Protein AF-A0A444IPN3-F1 (afdb_monomer_lite)

pLDDT: mean 96.81, std 4.92, range [67.38, 98.69]

Secondary structure (DSSP, 8-state):
-TT-------TTS-PPPPHHHHHHHHHHHHHHHHHHHHH--

Organism: NCBI:txid1859130

Radius of gyration: 13.39 Å; chains: 1; bounding box: 29×15×36 Å

Structure (mmCIF, N/CA/C/O backbone):
data_AF-A0A444IPN3-F1
#
_entry.id   AF-A0A444IPN3-F1
#
loop_
_atom_site.group_PDB
_atom_site.id
_atom_site.type_symbol
_atom_site.label_atom_id
_atom_site.label_alt_id
_atom_site.label_comp_id
_atom_site.label_asym_id
_atom_site.label_entity_id
_atom_site.label_seq_id
_atom_site.pdbx_PDB_ins_code
_atom_site.Cartn_x
_atom_site.Cartn_y
_atom_site.Cartn_z
_atom_site.occupancy
_atom_site.B_iso_or_equiv
_atom_site.auth_seq_id
_atom_site.auth_comp_id
_atom_site.auth_asym_id
_atom_site.auth_atom_id
_atom_site.pdbx_PDB_model_num
ATOM 1 N N . SER A 1 1 ? 6.928 0.215 0.969 1.00 89.56 1 SER A N 1
ATOM 2 C CA . SER A 1 1 ? 7.824 0.797 1.994 1.00 89.56 1 SER A CA 1
ATOM 3 C C . SER A 1 1 ? 7.077 0.805 3.331 1.00 89.56 1 SER A C 1
ATOM 5 O O . SER A 1 1 ? 5.888 0.492 3.315 1.00 89.56 1 SER A O 1
ATOM 7 N N . PRO A 1 2 ? 7.687 1.151 4.483 1.00 93.94 2 PRO A N 1
ATOM 8 C CA . PRO A 1 2 ? 6.917 1.297 5.725 1.00 93.94 2 PRO A CA 1
ATOM 9 C C . PRO A 1 2 ? 5.878 2.432 5.667 1.00 93.94 2 PRO A C 1
ATOM 11 O O . PRO A 1 2 ? 4.948 2.442 6.463 1.00 93.94 2 PRO A O 1
ATOM 14 N N . TYR A 1 3 ? 6.001 3.364 4.716 1.00 96.06 3 TYR A N 1
ATOM 15 C CA . TYR A 1 3 ? 5.091 4.504 4.563 1.00 96.06 3 TYR A CA 1
ATOM 16 C C . TYR A 1 3 ? 3.871 4.212 3.675 1.00 96.06 3 TYR A C 1
ATOM 18 O O . TYR A 1 3 ? 2.966 5.035 3.586 1.00 96.06 3 TYR A O 1
ATOM 26 N N . GLY A 1 4 ? 3.838 3.058 3.003 1.00 97.12 4 GLY A N 1
ATOM 27 C CA . GLY A 1 4 ? 2.750 2.673 2.107 1.00 97.12 4 GLY A CA 1
ATOM 28 C C . GLY A 1 4 ? 3.191 1.730 0.990 1.00 97.12 4 GLY A C 1
ATOM 29 O O . GLY A 1 4 ? 4.389 1.558 0.719 1.00 97.12 4 GLY A O 1
ATOM 30 N N . ALA A 1 5 ? 2.210 1.103 0.341 1.00 97.56 5 ALA A N 1
ATOM 31 C CA . ALA A 1 5 ? 2.421 0.387 -0.904 1.00 97.56 5 ALA A CA 1
ATOM 32 C C . ALA A 1 5 ? 2.740 1.390 -2.020 1.00 97.56 5 ALA A C 1
ATOM 34 O O . ALA A 1 5 ? 2.197 2.492 -2.078 1.00 97.56 5 ALA A O 1
ATOM 35 N N . SER A 1 6 ? 3.654 1.002 -2.897 1.00 97.25 6 SER A N 1
ATOM 36 C CA . SER A 1 6 ? 4.116 1.812 -4.018 1.00 97.25 6 SER A CA 1
ATOM 37 C C . SER A 1 6 ? 4.404 0.899 -5.201 1.00 97.25 6 SER A C 1
ATOM 39 O O . SER A 1 6 ? 4.679 -0.284 -5.002 1.00 97.25 6 SER A O 1
ATOM 41 N N . VAL A 1 7 ? 4.375 1.455 -6.410 1.00 97.31 7 VAL A N 1
ATOM 42 C CA . VAL A 1 7 ? 4.638 0.728 -7.658 1.00 97.31 7 VAL A CA 1
ATOM 43 C C . VAL A 1 7 ? 5.801 1.378 -8.397 1.00 97.31 7 VAL A C 1
ATOM 45 O O . VAL A 1 7 ? 5.902 2.604 -8.435 1.00 97.31 7 VAL A O 1
ATOM 48 N N . ILE A 1 8 ? 6.658 0.568 -9.016 1.00 97.00 8 ILE A N 1
ATOM 49 C CA . ILE A 1 8 ? 7.656 1.042 -9.981 1.00 97.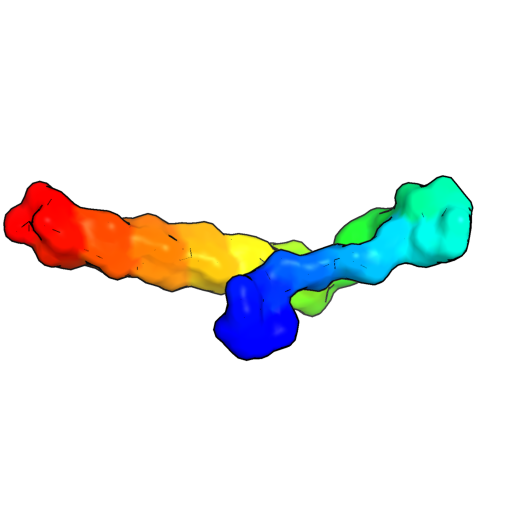00 8 ILE A CA 1
ATOM 50 C C . ILE A 1 8 ? 7.036 1.018 -11.383 1.00 97.00 8 ILE A C 1
ATOM 52 O O . ILE A 1 8 ? 6.789 -0.054 -11.928 1.00 97.00 8 ILE A O 1
ATOM 56 N N . ALA A 1 9 ? 6.817 2.185 -11.989 1.00 97.62 9 ALA A N 1
ATOM 57 C CA . ALA A 1 9 ? 6.187 2.285 -13.313 1.00 97.62 9 ALA A CA 1
ATOM 58 C C . ALA A 1 9 ? 7.158 2.070 -14.497 1.00 97.62 9 ALA A C 1
ATOM 60 O O . ALA A 1 9 ? 6.727 1.934 -15.636 1.00 97.62 9 ALA A O 1
ATOM 61 N N . GLY A 1 10 ? 8.470 2.005 -14.247 1.00 95.88 10 GLY A N 1
ATOM 62 C CA . GLY A 1 10 ? 9.482 2.051 -15.311 1.00 95.88 10 GLY A CA 1
ATOM 63 C C . GLY A 1 10 ? 9.709 3.478 -15.824 1.00 95.88 10 GLY A C 1
ATOM 64 O O . GLY A 1 10 ? 8.959 4.394 -15.494 1.00 95.88 10 GLY A O 1
ATOM 65 N N . SER A 1 11 ? 10.776 3.691 -16.596 1.00 97.00 11 SER A N 1
ATOM 66 C CA . SER A 1 11 ? 11.172 5.026 -17.078 1.00 97.00 11 SER A CA 1
ATOM 67 C C . SER A 1 11 ? 10.187 5.641 -18.076 1.00 97.00 11 SER A C 1
ATOM 69 O O . SER A 1 11 ? 10.134 6.858 -18.208 1.00 97.00 11 SER A O 1
ATOM 71 N N . ASP A 1 12 ? 9.422 4.805 -18.773 1.00 97.06 12 ASP A N 1
ATOM 72 C CA . ASP A 1 12 ? 8.401 5.178 -19.756 1.00 97.06 12 ASP A CA 1
ATOM 73 C C . ASP A 1 12 ? 6.966 4.955 -19.240 1.00 97.06 12 ASP A C 1
ATOM 75 O O . ASP A 1 12 ? 6.002 5.172 -19.968 1.00 97.06 12 ASP A O 1
ATOM 79 N N . GLY A 1 13 ? 6.814 4.508 -17.989 1.00 97.38 13 GLY A N 1
ATOM 80 C CA . GLY A 1 13 ? 5.517 4.209 -17.384 1.00 97.38 13 GLY A CA 1
ATOM 81 C C . GLY A 1 13 ? 4.852 2.911 -17.859 1.00 97.38 13 GLY A C 1
ATOM 82 O O . GLY A 1 13 ? 3.716 2.649 -17.470 1.00 97.38 13 GLY A O 1
ATOM 83 N N . SER A 1 14 ? 5.513 2.095 -18.687 1.00 96.81 14 SER A N 1
ATOM 84 C CA . SER A 1 14 ? 4.910 0.892 -19.283 1.00 96.81 14 SER A CA 1
ATOM 85 C C . SER A 1 14 ? 4.802 -0.299 -18.324 1.00 96.81 14 SER A C 1
ATOM 87 O O . SER A 1 14 ? 4.029 -1.230 -18.571 1.00 96.81 14 SER A O 1
ATOM 89 N N . ARG A 1 15 ? 5.564 -0.303 -17.219 1.00 97.75 15 ARG A N 1
ATOM 90 C CA . ARG A 1 15 ? 5.593 -1.433 -16.286 1.00 97.75 15 ARG A CA 1
ATOM 91 C C . ARG A 1 15 ? 4.314 -1.470 -15.459 1.00 97.75 15 ARG A C 1
ATOM 93 O O . ARG A 1 15 ? 4.017 -0.563 -14.684 1.00 97.75 15 ARG A O 1
ATOM 100 N N . LEU A 1 16 ? 3.616 -2.596 -15.553 1.00 97.69 16 LEU A N 1
ATOM 101 C CA . LEU A 1 16 ? 2.475 -2.893 -14.699 1.00 97.69 16 LEU A CA 1
ATOM 102 C C . LEU A 1 16 ? 2.918 -3.341 -13.295 1.00 97.69 16 LEU A C 1
ATOM 104 O O . LEU A 1 16 ? 4.020 -3.878 -13.134 1.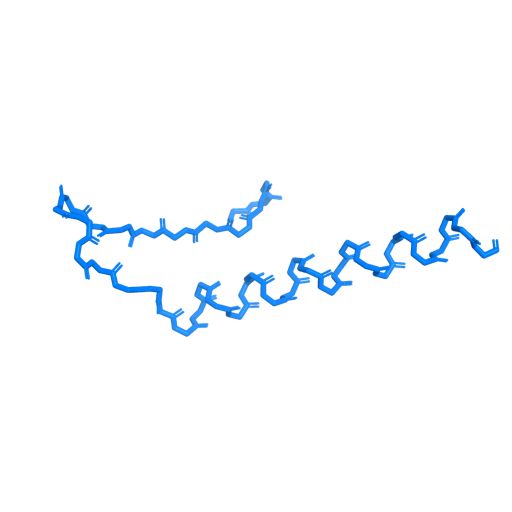00 97.69 16 LEU A O 1
ATOM 108 N N . PRO A 1 17 ? 2.059 -3.165 -12.275 1.00 98.25 17 PRO A N 1
ATOM 109 C CA . PRO A 1 17 ? 2.320 -3.689 -10.942 1.00 98.25 17 PRO A CA 1
ATOM 110 C C . PRO A 1 17 ? 2.556 -5.204 -10.966 1.00 98.25 17 PRO A C 1
ATOM 112 O O . PRO A 1 17 ? 1.771 -5.964 -11.531 1.00 98.25 17 PRO A O 1
ATOM 115 N N . SER A 1 18 ? 3.618 -5.646 -10.303 1.00 98.12 18 SER A N 1
ATOM 116 C CA . SER A 1 18 ? 3.862 -7.056 -10.000 1.00 98.12 18 SER A CA 1
ATOM 117 C C . SER A 1 18 ? 2.897 -7.576 -8.935 1.00 98.12 18 SER A C 1
ATOM 119 O O . SER A 1 18 ? 2.295 -6.809 -8.179 1.00 98.12 18 SER A O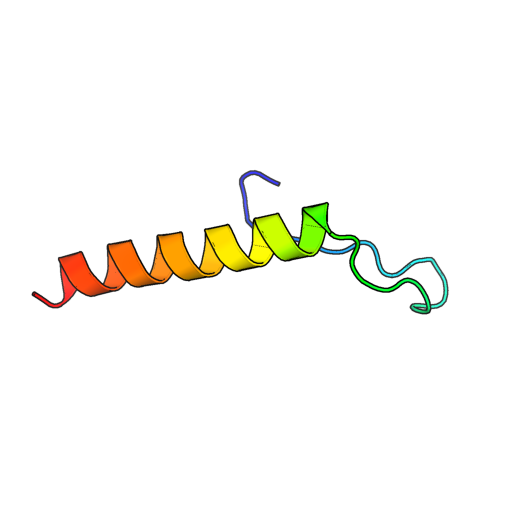 1
ATOM 121 N N . GLU A 1 19 ? 2.807 -8.899 -8.806 1.00 98.38 19 GLU A N 1
ATOM 122 C CA . GLU A 1 19 ? 1.980 -9.544 -7.780 1.00 98.38 19 GLU A CA 1
ATOM 123 C C . GLU A 1 19 ? 2.323 -9.085 -6.358 1.00 98.38 19 GLU A C 1
ATOM 125 O O . GLU A 1 19 ? 1.421 -8.872 -5.550 1.00 98.38 19 GLU A O 1
ATOM 130 N N . ASN A 1 20 ? 3.606 -8.862 -6.060 1.00 97.88 20 ASN A N 1
ATOM 131 C CA . ASN A 1 20 ? 4.043 -8.383 -4.750 1.00 97.88 20 ASN A CA 1
ATOM 132 C C . ASN A 1 20 ? 3.551 -6.953 -4.459 1.00 97.88 20 ASN A C 1
ATOM 134 O O . ASN A 1 20 ? 3.108 -6.653 -3.352 1.00 97.88 20 ASN A O 1
ATOM 138 N N . GLU A 1 21 ? 3.578 -6.070 -5.461 1.00 98.38 21 GLU A N 1
ATOM 139 C CA . GLU A 1 21 ? 3.063 -4.700 -5.326 1.00 98.38 21 GLU A CA 1
ATOM 140 C C . GLU A 1 21 ? 1.537 -4.702 -5.141 1.00 98.38 21 GLU A C 1
ATOM 142 O O . GLU A 1 21 ? 1.016 -3.995 -4.275 1.00 98.38 21 GLU A O 1
ATOM 147 N N . LEU A 1 22 ? 0.820 -5.555 -5.882 1.00 98.50 22 LEU A N 1
ATOM 148 C CA . LEU A 1 22 ? -0.626 -5.742 -5.727 1.00 98.50 22 LEU A CA 1
ATOM 149 C C . LEU A 1 22 ? -0.992 -6.318 -4.353 1.00 98.50 22 LEU A C 1
ATOM 151 O O . LEU A 1 22 ? -1.949 -5.858 -3.728 1.00 98.50 22 LEU A O 1
ATOM 155 N N . ALA A 1 23 ? -0.240 -7.305 -3.863 1.00 98.44 23 ALA A N 1
ATOM 156 C CA . ALA A 1 23 ? -0.438 -7.877 -2.535 1.00 98.44 23 ALA A CA 1
ATOM 157 C C . ALA A 1 23 ? -0.223 -6.824 -1.437 1.00 98.44 23 ALA A C 1
ATOM 159 O O . ALA A 1 23 ? -1.061 -6.689 -0.543 1.00 98.44 23 ALA A O 1
ATOM 160 N N . GLY A 1 24 ? 0.837 -6.017 -1.548 1.00 98.25 24 GLY A N 1
ATOM 161 C CA . GLY A 1 24 ? 1.092 -4.900 -0.638 1.00 98.25 24 GLY A CA 1
ATOM 162 C C . GLY A 1 24 ? -0.038 -3.866 -0.633 1.00 98.25 24 GLY A C 1
ATOM 163 O O . GLY A 1 24 ? -0.465 -3.430 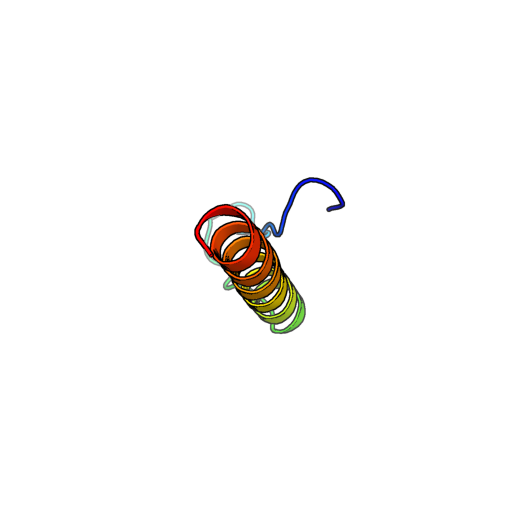0.436 1.00 98.25 24 GLY A O 1
ATOM 164 N N . ALA A 1 25 ? -0.573 -3.516 -1.806 1.00 98.50 25 ALA A N 1
ATOM 165 C CA . ALA A 1 25 ? -1.699 -2.588 -1.925 1.00 98.50 25 ALA A CA 1
ATOM 166 C C . ALA A 1 25 ? -2.988 -3.144 -1.293 1.00 98.50 25 ALA A C 1
ATOM 168 O O . ALA A 1 25 ? -3.684 -2.425 -0.574 1.00 98.50 25 ALA A O 1
ATOM 169 N N . ARG A 1 26 ? -3.286 -4.436 -1.498 1.00 98.56 26 ARG A N 1
ATOM 170 C CA . ARG A 1 26 ? -4.432 -5.108 -0.858 1.00 98.56 26 ARG A CA 1
ATOM 171 C C . ARG A 1 26 ? -4.311 -5.099 0.662 1.00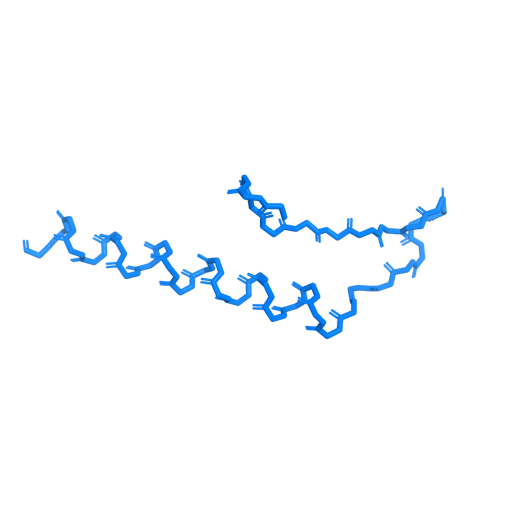 98.56 26 ARG A C 1
ATOM 173 O O . ARG A 1 26 ? -5.255 -4.700 1.339 1.00 98.56 26 ARG A O 1
ATOM 180 N N . PHE A 1 27 ? -3.141 -5.468 1.183 1.00 98.50 27 PHE A N 1
ATOM 181 C CA . PHE A 1 27 ? -2.874 -5.428 2.619 1.00 98.50 27 PHE A CA 1
ATOM 182 C C . PHE A 1 27 ? -3.038 -4.016 3.187 1.00 98.50 27 PHE A C 1
ATOM 184 O O . PHE A 1 27 ? -3.662 -3.841 4.231 1.00 98.50 27 PHE A O 1
ATOM 191 N N . GLN A 1 28 ? -2.516 -2.993 2.502 1.00 98.62 28 GLN A N 1
ATOM 192 C CA . GLN A 1 28 ? -2.658 -1.608 2.946 1.00 98.62 28 GLN A CA 1
ATOM 193 C C . GLN A 1 28 ? -4.133 -1.194 3.040 1.00 98.62 28 GLN A C 1
ATOM 195 O O . GLN A 1 28 ? -4.536 -0.609 4.047 1.00 98.62 28 GLN A O 1
ATOM 200 N N . GLY A 1 29 ? -4.942 -1.529 2.030 1.00 98.56 29 GLY A N 1
ATOM 201 C CA . GLY A 1 29 ? -6.380 -1.261 2.039 1.00 98.56 29 GLY A CA 1
ATOM 202 C C . GLY A 1 29 ? -7.098 -1.949 3.202 1.00 98.56 29 GLY A C 1
ATOM 203 O O . GLY A 1 29 ? -7.817 -1.294 3.957 1.00 98.56 29 GLY A O 1
ATOM 204 N N . GLU A 1 30 ? -6.852 -3.247 3.401 1.00 98.69 30 GLU A N 1
ATOM 205 C CA . GLU A 1 30 ? -7.418 -4.011 4.520 1.00 98.69 30 GLU A CA 1
ATOM 206 C C . GLU A 1 30 ? -7.005 -3.425 5.878 1.00 98.69 30 GLU A C 1
ATOM 208 O O . GLU A 1 30 ? -7.834 -3.246 6.773 1.00 98.69 30 GLU A O 1
ATOM 213 N N . HIS A 1 31 ? -5.725 -3.081 6.031 1.00 98.44 31 HIS A N 1
ATOM 214 C CA . HIS A 1 31 ? -5.180 -2.534 7.265 1.00 98.44 31 HIS A CA 1
ATOM 215 C C . HIS A 1 31 ? -5.866 -1.221 7.656 1.00 98.44 31 HIS A C 1
ATOM 217 O O . HIS A 1 31 ? -6.296 -1.069 8.804 1.00 98.44 31 HIS A O 1
ATOM 223 N N . VAL A 1 32 ? -6.008 -0.298 6.700 1.00 98.50 32 VAL A N 1
ATOM 224 C CA . VAL A 1 32 ? -6.687 0.986 6.911 1.00 98.50 32 VAL A CA 1
ATOM 225 C C . VAL A 1 32 ? -8.169 0.770 7.211 1.00 98.50 32 VAL A C 1
ATOM 227 O O . VAL A 1 32 ? -8.667 1.311 8.198 1.00 98.50 32 VAL A O 1
ATOM 230 N N . ALA A 1 33 ? -8.863 -0.066 6.433 1.00 98.56 33 ALA A N 1
ATOM 231 C CA . ALA A 1 33 ? -10.281 -0.356 6.644 1.00 98.56 33 ALA A CA 1
ATOM 232 C C . ALA A 1 33 ? -10.547 -0.950 8.038 1.00 98.56 33 ALA A C 1
ATOM 234 O O . ALA A 1 33 ? -11.489 -0.552 8.727 1.00 98.56 33 ALA A O 1
ATOM 235 N N . ARG A 1 34 ? -9.680 -1.860 8.501 1.00 98.50 34 ARG A N 1
ATOM 236 C CA . ARG A 1 34 ? -9.760 -2.444 9.844 1.00 98.50 34 ARG A CA 1
ATOM 237 C C . ARG A 1 34 ? -9.570 -1.400 10.943 1.00 98.50 34 ARG A C 1
ATOM 239 O O . ARG A 1 34 ? -10.245 -1.489 11.966 1.00 98.50 34 ARG A O 1
ATOM 246 N N . ILE A 1 35 ? -8.648 -0.451 10.776 1.00 98.50 35 ILE A N 1
ATOM 247 C CA . ILE A 1 35 ? -8.450 0.639 11.744 1.00 98.50 35 ILE A CA 1
ATOM 248 C C . ILE A 1 35 ? -9.668 1.559 11.754 1.00 98.50 35 ILE A C 1
ATOM 250 O O . ILE A 1 35 ? -10.215 1.807 12.824 1.00 98.50 35 ILE A O 1
ATOM 254 N N . ALA A 1 36 ? -10.129 1.999 10.582 1.00 98.50 36 ALA A N 1
ATOM 255 C CA . ALA A 1 36 ? -11.296 2.865 10.458 1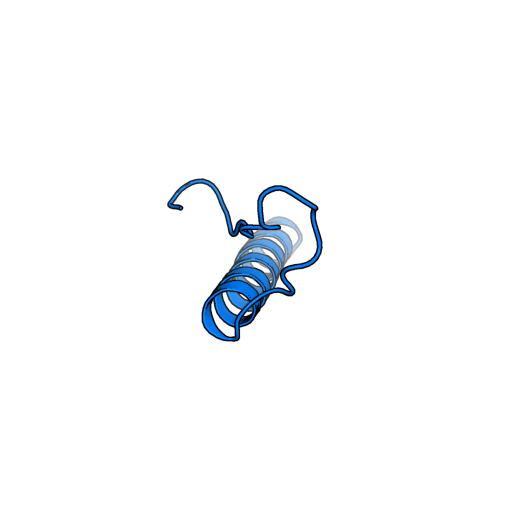.00 98.50 36 ALA A CA 1
ATOM 256 C C . ALA A 1 36 ? -12.523 2.251 11.146 1.00 98.50 36 ALA A C 1
ATOM 258 O O . ALA A 1 36 ? -13.137 2.897 11.988 1.00 98.50 36 ALA A O 1
ATOM 259 N N . LYS A 1 37 ? -12.799 0.963 10.899 1.00 98.50 37 LYS A N 1
ATOM 260 C CA . LYS A 1 37 ? -13.895 0.233 11.552 1.00 98.50 37 LYS A CA 1
ATOM 261 C C . LYS A 1 37 ? -13.817 0.266 13.081 1.00 98.50 37 LYS A C 1
ATOM 263 O O . LYS A 1 37 ? -14.852 0.334 13.728 1.00 98.50 37 LYS A O 1
ATOM 268 N N . LYS A 1 38 ? -12.617 0.194 13.666 1.00 97.94 38 LYS A N 1
ATOM 269 C CA . LYS A 1 38 ? -12.439 0.263 15.128 1.00 97.94 38 LYS A CA 1
ATOM 270 C C . LYS A 1 38 ? -12.690 1.658 15.694 1.00 97.94 38 LYS A C 1
ATOM 272 O O . LYS A 1 38 ? -13.020 1.763 16.864 1.00 97.94 38 LYS A O 1
ATOM 277 N N . LEU A 1 39 ? -12.476 2.702 14.898 1.00 98.25 39 LEU A N 1
ATOM 278 C CA . LEU A 1 39 ? -12.670 4.088 15.321 1.00 98.25 39 LEU A CA 1
ATOM 279 C C . LEU A 1 39 ? -14.130 4.538 15.205 1.00 98.25 39 LEU A C 1
ATOM 281 O O . LEU A 1 39 ? -14.520 5.487 15.873 1.00 98.25 39 LEU A O 1
ATOM 285 N N . THR A 1 40 ? -14.921 3.886 14.351 1.00 95.56 40 THR A N 1
ATOM 286 C CA . THR A 1 40 ? -16.330 4.233 14.106 1.00 95.56 40 THR A CA 1
ATOM 287 C C . THR A 1 40 ? -17.333 3.314 14.809 1.00 95.56 40 THR A C 1
ATOM 289 O O . THR A 1 40 ? -18.529 3.461 14.567 1.00 95.56 40 THR A O 1
ATOM 292 N N . ALA A 1 41 ? -16.867 2.326 15.577 1.00 67.38 41 ALA A N 1
ATOM 293 C CA . ALA A 1 41 ? -17.700 1.348 16.285 1.00 67.38 41 ALA A CA 1
ATOM 294 C C . ALA A 1 41 ? -17.944 1.741 17.745 1.00 67.38 41 ALA A C 1
ATOM 296 O O . ALA A 1 41 ? -17.065 2.417 18.324 1.00 67.38 41 ALA A O 1
#

Foldseek 3Di:
DVVAQDADLPPVNPDDRDPVSVVRNVVRVVVVVVVVVVVVD

Sequence (41 aa):
SPYGASVIAGSDGSRLPSENELAGARFQGEHVARIAKKLTA

InterPro domains:
  IPR029039 Flavoprotein-like superfamily [G3DSA:3.40.50.360] (1-41)
  IPR029039 Flavoprotein-like superfamily [SSF52218] (1-39)